Protein AF-A0A2N7JME3-F1 (afdb_monomer_lite)

Foldseek 3Di:
DDPDPPPPVVVVVVVVVVVVVVVVVVVVCVVVVLLVVLLVLLVVVLVVVVVVQVQVLVVQVVCCVVQQFQDDFDDFPVSGDDDDDPLFWDKTKGFAQDPQPRHHGQWIKIKIGTPDPPPLVSSCVNNVAPDQDPVRIGIHTDGRDDDDPDPPQADSVNRGGD

Radius of gyration: 27.97 Å; chains: 1; bounding box: 67×28×98 Å

Secondary structure (DSSP, 8-state):
-----GGGHHHHHHHHHHHHHHHHHHHHHHHHHHHHHHHHHHHHHHHHHHHHHHHHHHHHHHHHHHH-BS------GGGSPPPPP-SSEEEEEEEE--SSTTS--SEEEEEEEESS-S-HHHHHHHH--SEE-TTSEEEEEEE-----S-GGGEETTTTEE-

pLDDT: mean 79.53, std 9.99, range [43.0, 91.5]

Sequence (162 aa):
MPIRRQRGFLLMDVVMTYGVWVVAMAATLAVLLPKALSFTEAVQIDRTVVQLQEQSEAHYYRQVLTTRCLPQTALSLSDLPPLTPDGLAHYQVGYRQSAAANTSPIGIEVSVTLTRPHSLNTVAAYSAPERISPSKVLIYFMPLVVDLPDWAHWDTTTGCLQ

Organism: Vibrio splendidus (NCBI:txid29497)

Structure (mmCIF, N/CA/C/O backbone):
data_AF-A0A2N7JME3-F1
#
_entry.id   AF-A0A2N7JME3-F1
#
loop_
_atom_site.group_PDB
_atom_site.id
_atom_site.type_symbol
_atom_site.label_atom_id
_atom_site.label_alt_id
_atom_site.label_comp_id
_atom_site.label_asym_id
_atom_site.label_entity_id
_atom_site.label_seq_id
_atom_site.pdbx_PDB_ins_code
_atom_site.Cartn_x
_atom_site.Cartn_y
_atom_site.Cartn_z
_atom_site.occupancy
_atom_site.B_iso_or_equiv
_atom_site.auth_seq_id
_atom_site.auth_comp_id
_atom_site.auth_asym_id
_atom_site.auth_atom_id
_atom_site.pdbx_PDB_model_num
ATOM 1 N N . MET A 1 1 ? 37.431 -4.960 -72.135 1.00 43.47 1 MET A N 1
ATOM 2 C CA . MET A 1 1 ? 36.413 -4.643 -71.108 1.00 43.47 1 MET A CA 1
ATOM 3 C C . MET A 1 1 ? 36.870 -5.224 -69.775 1.00 43.47 1 MET A C 1
ATOM 5 O O . MET A 1 1 ? 36.930 -6.443 -69.678 1.00 43.47 1 MET A O 1
ATOM 9 N N . PRO A 1 2 ? 37.269 -4.418 -68.776 1.00 43.00 2 PRO A N 1
ATOM 10 C CA . PRO A 1 2 ? 37.631 -4.953 -67.471 1.00 43.00 2 PRO A CA 1
ATOM 11 C C . PRO A 1 2 ? 36.369 -5.142 -66.620 1.00 43.00 2 PRO A C 1
ATOM 13 O O . PRO A 1 2 ? 35.633 -4.194 -66.352 1.00 43.00 2 PRO A O 1
ATOM 16 N N . ILE A 1 3 ? 36.122 -6.376 -66.184 1.00 55.09 3 ILE A N 1
ATOM 17 C CA . ILE A 1 3 ? 35.074 -6.701 -65.212 1.00 55.09 3 ILE A CA 1
ATOM 18 C C . ILE A 1 3 ? 35.582 -6.244 -63.840 1.00 55.09 3 ILE A C 1
ATOM 20 O O . ILE A 1 3 ? 36.432 -6.885 -63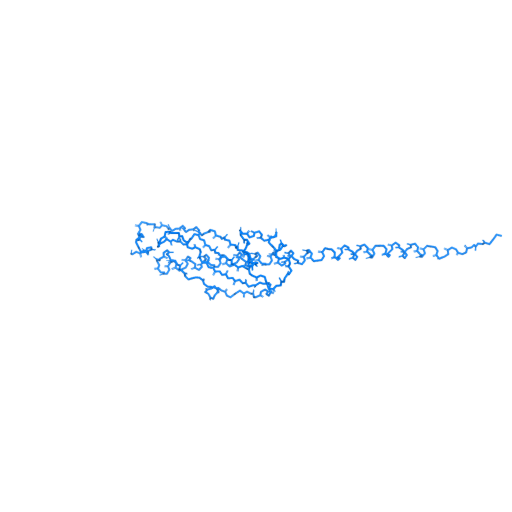.219 1.00 55.09 3 ILE A O 1
ATOM 24 N N . ARG A 1 4 ? 35.106 -5.080 -63.384 1.00 52.62 4 ARG A N 1
ATOM 25 C CA . ARG A 1 4 ? 35.443 -4.515 -62.072 1.00 52.62 4 ARG A CA 1
ATOM 26 C C . ARG A 1 4 ? 34.721 -5.332 -60.996 1.00 52.62 4 ARG A C 1
ATOM 28 O O . ARG A 1 4 ? 33.499 -5.423 -60.974 1.00 52.62 4 ARG A O 1
ATOM 35 N N . ARG A 1 5 ? 35.502 -5.975 -60.129 1.00 54.78 5 ARG A N 1
ATOM 36 C CA . ARG A 1 5 ? 35.075 -6.931 -59.095 1.00 54.78 5 ARG A CA 1
ATOM 37 C C . ARG A 1 5 ? 34.115 -6.262 -58.085 1.00 54.78 5 ARG A C 1
ATOM 39 O O . ARG A 1 5 ? 34.561 -5.641 -57.130 1.00 54.78 5 ARG A O 1
ATOM 46 N N . GLN A 1 6 ? 32.801 -6.422 -58.266 1.00 56.78 6 GLN A N 1
ATOM 47 C CA . GLN A 1 6 ? 31.719 -5.877 -57.414 1.00 56.78 6 GLN A CA 1
ATOM 48 C C . GLN A 1 6 ? 31.515 -6.605 -56.062 1.00 56.78 6 GLN A C 1
ATOM 50 O O . GLN A 1 6 ? 30.480 -6.458 -55.419 1.00 56.78 6 GLN A O 1
ATOM 55 N N . ARG A 1 7 ? 32.488 -7.391 -55.581 1.00 55.44 7 ARG A N 1
ATOM 56 C CA . ARG A 1 7 ? 32.304 -8.228 -54.376 1.00 55.44 7 ARG A CA 1
ATOM 57 C C . ARG A 1 7 ? 32.193 -7.441 -53.058 1.00 55.44 7 ARG A C 1
ATOM 59 O O . ARG A 1 7 ? 31.700 -7.996 -52.089 1.00 55.44 7 ARG A O 1
ATOM 66 N N . GLY A 1 8 ? 32.621 -6.176 -53.014 1.00 56.69 8 GLY A N 1
ATOM 67 C CA . GLY A 1 8 ? 32.593 -5.358 -51.790 1.00 56.69 8 GLY A CA 1
ATOM 68 C C . GLY A 1 8 ? 31.294 -4.580 -51.541 1.00 56.69 8 GLY A C 1
ATOM 69 O O . GLY A 1 8 ? 31.028 -4.213 -50.403 1.00 56.69 8 GLY A O 1
ATOM 70 N N . PHE A 1 9 ? 30.479 -4.341 -52.574 1.00 57.03 9 PHE A N 1
ATOM 71 C CA . PHE A 1 9 ? 29.308 -3.459 -52.466 1.00 57.03 9 PHE A CA 1
ATOM 72 C C . PHE A 1 9 ? 28.136 -4.140 -51.740 1.00 57.03 9 PHE A C 1
ATOM 74 O O . PHE A 1 9 ? 27.553 -3.563 -50.832 1.00 57.03 9 PHE A O 1
ATOM 81 N N . LEU A 1 10 ? 27.874 -5.415 -52.056 1.00 59.44 10 LEU A N 1
ATOM 82 C CA . LEU A 1 10 ? 26.798 -6.194 -51.426 1.00 59.44 10 LEU A CA 1
ATOM 83 C C . LEU A 1 10 ? 27.059 -6.488 -49.939 1.00 59.44 10 LEU A C 1
ATOM 85 O O . LEU A 1 10 ? 26.121 -6.567 -49.158 1.00 59.44 10 LEU A O 1
ATOM 89 N N . LEU A 1 11 ? 28.323 -6.628 -49.529 1.00 64.81 11 LEU A N 1
ATOM 90 C CA . LEU A 1 11 ? 28.682 -6.849 -48.123 1.00 64.81 11 LEU A CA 1
ATOM 91 C C . LEU A 1 11 ? 28.544 -5.569 -47.286 1.00 64.81 11 LEU A C 1
ATOM 93 O O . LEU A 1 11 ? 28.118 -5.644 -46.138 1.00 64.81 11 LEU A O 1
ATOM 97 N N . MET A 1 12 ? 28.867 -4.403 -47.853 1.00 70.94 12 MET A N 1
ATOM 98 C CA . MET A 1 12 ? 28.736 -3.118 -47.157 1.00 70.94 12 MET A CA 1
ATOM 99 C C . MET A 1 12 ? 27.275 -2.727 -46.915 1.00 70.94 12 MET A C 1
ATOM 101 O O . MET A 1 12 ? 26.951 -2.280 -45.818 1.00 70.94 12 MET A O 1
ATOM 105 N N . ASP A 1 13 ? 26.389 -2.949 -47.890 1.00 74.69 13 ASP A N 1
ATOM 106 C CA . ASP A 1 13 ? 24.954 -2.660 -47.739 1.00 74.69 13 ASP A CA 1
ATOM 107 C C . ASP A 1 13 ? 24.300 -3.539 -46.663 1.00 74.69 13 ASP A C 1
ATOM 109 O O . ASP A 1 13 ? 23.507 -3.073 -45.842 1.00 74.69 13 ASP A O 1
ATOM 113 N N . VAL A 1 14 ? 24.688 -4.817 -46.602 1.00 78.69 14 VAL A N 1
ATOM 114 C CA . VAL A 1 14 ? 24.235 -5.736 -45.550 1.00 78.69 14 VAL A CA 1
ATOM 115 C C . VAL A 1 14 ? 24.748 -5.272 -44.183 1.00 78.69 14 VAL A C 1
ATOM 117 O O . VAL A 1 14 ? 23.975 -5.169 -43.238 1.00 78.69 14 VAL A O 1
ATOM 120 N N . VAL A 1 15 ? 26.025 -4.905 -44.059 1.00 82.56 15 VAL A N 1
ATOM 121 C CA . VAL A 1 15 ? 26.573 -4.418 -42.780 1.00 82.56 15 VAL A CA 1
ATOM 122 C C . VAL A 1 15 ? 25.916 -3.105 -42.339 1.00 82.56 15 VAL A C 1
ATOM 124 O O . VAL A 1 15 ? 25.600 -2.961 -41.158 1.00 82.56 15 VAL A O 1
ATOM 127 N N . MET A 1 16 ? 25.653 -2.169 -43.256 1.00 81.00 16 MET A N 1
ATOM 128 C CA . MET A 1 16 ? 24.960 -0.920 -42.925 1.00 81.00 16 MET A CA 1
ATOM 129 C C . MET A 1 16 ? 23.517 -1.158 -42.487 1.00 81.00 16 MET A C 1
ATOM 131 O O . MET A 1 16 ? 23.099 -0.621 -41.463 1.00 81.00 16 MET A O 1
ATOM 135 N N . THR A 1 17 ? 22.762 -1.985 -43.211 1.00 84.75 17 THR A N 1
ATOM 136 C CA . THR A 1 17 ? 21.370 -2.293 -42.847 1.00 84.75 17 THR A CA 1
ATOM 137 C C . THR A 1 17 ? 21.282 -3.005 -41.498 1.00 84.75 17 THR A C 1
ATOM 139 O O . THR A 1 17 ? 20.496 -2.589 -40.647 1.00 84.75 17 THR A O 1
ATOM 142 N N . TYR A 1 18 ? 22.133 -4.004 -41.238 1.00 86.25 18 TYR A N 1
ATOM 143 C CA . TYR A 1 18 ? 22.216 -4.638 -39.918 1.00 86.25 18 TYR A CA 1
ATOM 144 C C . TYR A 1 18 ? 22.644 -3.650 -38.826 1.00 86.25 18 TYR A C 1
ATOM 146 O O . TYR A 1 18 ? 22.064 -3.660 -37.742 1.00 86.25 18 TYR A O 1
ATOM 154 N N . GLY A 1 19 ? 23.603 -2.763 -39.104 1.00 87.50 19 GLY A N 1
ATOM 155 C CA . GLY A 1 19 ? 24.027 -1.720 -38.170 1.00 87.50 19 GLY A CA 1
ATOM 156 C C . GLY A 1 19 ? 22.881 -0.787 -37.772 1.00 87.50 19 GLY A C 1
ATOM 157 O O . GLY A 1 19 ? 22.685 -0.529 -36.585 1.00 87.50 19 GLY A O 1
ATOM 158 N N . VAL A 1 20 ? 22.070 -0.349 -38.740 1.00 90.00 20 VAL A N 1
ATOM 159 C CA . VAL A 1 20 ? 20.881 0.480 -38.486 1.00 90.00 20 VAL A CA 1
ATOM 160 C C . VAL A 1 20 ? 19.865 -0.261 -37.616 1.00 90.00 20 VAL A C 1
ATOM 162 O O . VAL A 1 20 ? 19.366 0.317 -36.652 1.00 90.00 20 VAL A O 1
ATOM 165 N N . TRP A 1 21 ? 19.594 -1.540 -37.891 1.00 90.75 21 TRP A N 1
ATOM 166 C CA . TRP A 1 21 ? 18.679 -2.343 -37.072 1.00 90.75 21 TRP A CA 1
ATOM 167 C C . TRP A 1 21 ? 19.179 -2.538 -35.642 1.00 90.75 21 TRP A C 1
ATOM 169 O O . TRP A 1 21 ? 18.395 -2.396 -34.707 1.00 90.75 21 TRP A O 1
ATOM 179 N N . VAL A 1 22 ? 20.472 -2.806 -35.450 1.00 91.19 22 VAL A N 1
ATOM 180 C CA . VAL A 1 22 ? 21.062 -2.954 -34.111 1.00 91.19 22 VAL A CA 1
ATOM 181 C C . VAL A 1 22 ? 20.971 -1.644 -33.332 1.00 91.19 22 VAL A C 1
ATOM 183 O O . VAL A 1 22 ? 20.580 -1.657 -32.167 1.00 91.19 22 VAL A O 1
ATOM 186 N N . VAL A 1 23 ? 21.262 -0.505 -33.969 1.00 91.50 23 VAL A N 1
ATOM 187 C CA . VAL A 1 23 ? 21.130 0.813 -33.329 1.00 91.50 23 VAL A CA 1
ATOM 188 C C . VAL A 1 23 ? 19.668 1.118 -33.003 1.00 91.50 23 VAL A C 1
ATOM 190 O O . VAL A 1 23 ? 19.382 1.563 -31.895 1.00 91.50 23 VAL A O 1
ATOM 193 N N . ALA A 1 24 ? 18.729 0.828 -33.908 1.00 91.44 24 ALA A N 1
ATOM 194 C CA . ALA A 1 24 ? 17.299 1.015 -33.667 1.00 91.44 24 ALA A CA 1
ATOM 195 C C . ALA A 1 24 ? 16.780 0.123 -32.523 1.00 91.44 24 ALA A C 1
ATOM 197 O O . ALA A 1 24 ? 16.038 0.589 -31.654 1.00 91.44 24 ALA A O 1
ATOM 198 N N . MET A 1 25 ? 17.206 -1.142 -32.465 1.00 90.31 25 MET A N 1
ATOM 199 C CA . MET A 1 25 ? 16.879 -2.052 -31.363 1.00 90.31 25 MET A CA 1
ATOM 200 C C . MET A 1 25 ? 17.491 -1.586 -30.038 1.00 90.31 25 MET A C 1
ATOM 202 O O . MET A 1 25 ? 16.816 -1.591 -29.014 1.00 90.31 25 MET A O 1
ATOM 206 N N . ALA A 1 26 ? 18.740 -1.119 -30.046 1.00 89.88 26 ALA A N 1
ATOM 207 C CA . ALA A 1 26 ? 19.383 -0.591 -28.847 1.00 89.88 26 ALA A CA 1
ATOM 208 C C . ALA A 1 26 ? 18.681 0.679 -28.332 1.00 89.88 26 ALA A C 1
ATOM 210 O O . ALA A 1 26 ? 18.423 0.791 -27.134 1.00 89.88 26 ALA A O 1
ATOM 211 N N . ALA A 1 27 ? 18.314 1.607 -29.224 1.00 88.94 27 ALA A N 1
ATOM 212 C CA . ALA A 1 27 ? 17.593 2.827 -28.853 1.00 88.94 27 ALA A CA 1
ATOM 213 C C . ALA A 1 27 ? 16.196 2.520 -28.296 1.00 88.94 27 ALA A C 1
ATOM 215 O O . ALA A 1 27 ? 15.791 3.095 -27.286 1.00 88.94 27 ALA A O 1
ATOM 216 N N . THR A 1 28 ? 15.465 1.591 -28.917 1.00 88.56 28 THR A N 1
ATOM 217 C CA . THR A 1 28 ? 14.142 1.179 -28.424 1.00 88.56 28 THR A CA 1
ATOM 218 C C . THR A 1 28 ? 14.235 0.486 -27.067 1.00 88.56 28 THR A C 1
ATOM 220 O O . THR A 1 28 ? 13.481 0.850 -26.164 1.00 88.56 28 THR A O 1
ATOM 223 N N . LEU A 1 29 ? 15.193 -0.428 -26.863 1.00 88.06 29 LEU A N 1
ATOM 224 C CA . LEU A 1 29 ? 15.418 -1.035 -25.548 1.00 88.06 29 LEU A CA 1
ATOM 225 C C . LEU A 1 29 ? 15.760 0.017 -24.491 1.00 88.06 29 LEU A C 1
ATOM 227 O O . LEU A 1 29 ? 15.180 -0.016 -23.411 1.00 88.06 29 LEU A O 1
ATOM 231 N N . ALA A 1 30 ? 16.645 0.968 -24.798 1.00 84.56 30 ALA A N 1
ATOM 232 C CA . ALA A 1 30 ? 17.058 2.001 -23.848 1.00 84.56 30 ALA A CA 1
ATOM 233 C C . ALA A 1 30 ? 15.879 2.849 -23.333 1.00 84.56 30 ALA A C 1
ATOM 235 O O . ALA A 1 30 ? 15.881 3.274 -22.179 1.00 84.56 30 ALA A O 1
ATOM 236 N N . VAL A 1 31 ? 14.855 3.062 -24.164 1.00 84.19 31 VAL A N 1
ATOM 237 C CA . VAL A 1 31 ? 13.646 3.808 -23.784 1.00 84.19 31 VAL A CA 1
ATOM 238 C C . VAL A 1 31 ? 12.627 2.922 -23.061 1.00 84.19 31 VAL A C 1
ATOM 240 O O . VAL A 1 31 ? 12.010 3.359 -22.088 1.00 84.19 31 VAL A O 1
ATOM 243 N N . LEU A 1 32 ? 12.433 1.683 -23.519 1.00 82.25 32 LEU A N 1
ATOM 244 C CA . LEU A 1 32 ? 11.370 0.804 -23.022 1.00 82.25 32 LEU A CA 1
ATOM 245 C C . LEU A 1 32 ? 11.728 0.096 -21.712 1.00 82.25 32 LEU A C 1
ATOM 247 O O . LEU A 1 32 ? 10.862 -0.029 -20.846 1.00 82.25 32 LEU A O 1
ATOM 251 N N . LEU A 1 33 ? 12.983 -0.327 -21.527 1.00 82.19 33 LEU A N 1
ATOM 252 C CA . LEU A 1 33 ? 13.417 -1.045 -20.322 1.00 82.19 33 LEU A CA 1
ATOM 253 C C . LEU A 1 33 ? 13.077 -0.307 -19.013 1.00 82.19 33 LEU A C 1
ATOM 255 O O . LEU A 1 33 ? 12.440 -0.908 -18.149 1.00 82.19 33 LEU A O 1
ATOM 259 N N . PRO A 1 34 ? 13.431 0.985 -18.834 1.00 79.06 34 PRO A N 1
ATOM 260 C CA . PRO A 1 34 ? 13.151 1.682 -17.578 1.00 79.06 34 PRO A CA 1
ATOM 261 C C . PRO A 1 34 ? 11.646 1.860 -17.323 1.00 79.06 34 PRO A C 1
ATOM 263 O O . PRO A 1 34 ? 11.198 1.862 -16.174 1.00 79.06 34 PRO A O 1
ATOM 266 N N . LYS A 1 35 ? 10.839 1.976 -18.384 1.00 78.00 35 LYS A N 1
ATOM 267 C CA . LYS A 1 35 ? 9.374 2.043 -18.280 1.00 78.00 35 LYS A CA 1
ATOM 268 C C . LYS A 1 35 ? 8.777 0.705 -17.854 1.00 78.00 35 LYS A C 1
ATOM 270 O O . LYS A 1 35 ? 7.901 0.687 -16.998 1.00 78.00 35 LYS A O 1
ATOM 275 N N . ALA A 1 36 ? 9.278 -0.398 -18.406 1.00 80.25 36 ALA A N 1
ATOM 276 C CA . ALA A 1 36 ? 8.839 -1.736 -18.026 1.00 80.25 36 ALA A CA 1
ATOM 277 C C . ALA A 1 36 ? 9.192 -2.052 -16.564 1.00 80.25 36 ALA A C 1
ATOM 279 O O . ALA A 1 36 ? 8.335 -2.516 -15.820 1.00 80.25 36 ALA A O 1
ATOM 280 N N . LEU A 1 37 ? 10.416 -1.733 -16.130 1.00 80.19 37 LEU A N 1
ATOM 281 C CA . LEU A 1 37 ? 10.852 -1.968 -14.750 1.00 80.19 37 LEU A CA 1
ATOM 282 C C . LEU A 1 37 ? 10.009 -1.172 -13.743 1.00 80.19 37 LEU A C 1
ATOM 284 O O . LEU A 1 37 ? 9.468 -1.750 -12.804 1.00 80.19 37 LEU A O 1
ATOM 288 N N . SER A 1 38 ? 9.811 0.127 -13.984 1.00 76.69 38 SER A N 1
ATOM 289 C CA . SER A 1 38 ? 8.971 0.962 -13.109 1.00 76.69 38 SER A CA 1
ATOM 290 C C . SER A 1 38 ? 7.508 0.506 -13.065 1.00 76.69 38 SER A C 1
ATOM 292 O O . SER A 1 38 ? 6.875 0.596 -12.017 1.00 76.69 38 SER A O 1
ATOM 294 N N . PHE A 1 39 ? 6.975 -0.032 -14.167 1.00 80.88 39 PHE A N 1
ATOM 295 C CA . PHE A 1 39 ? 5.647 -0.644 -14.178 1.00 80.88 39 PHE A CA 1
ATOM 296 C C . PHE A 1 39 ? 5.590 -1.902 -13.303 1.00 80.88 39 PHE A C 1
ATOM 298 O O . PHE A 1 39 ? 4.684 -2.038 -12.486 1.00 80.88 39 PHE A O 1
ATOM 305 N N . THR A 1 40 ? 6.568 -2.805 -13.425 1.00 82.62 40 THR A N 1
ATOM 306 C CA . THR A 1 40 ? 6.597 -4.026 -12.603 1.00 82.62 40 THR A CA 1
ATOM 307 C C . THR A 1 40 ? 6.716 -3.721 -11.112 1.00 82.62 40 THR A C 1
ATOM 309 O O . THR A 1 40 ? 6.028 -4.349 -10.312 1.00 82.62 40 THR A O 1
ATOM 312 N N . GLU A 1 41 ? 7.514 -2.714 -10.743 1.00 82.31 41 GLU A N 1
ATOM 313 C CA . GLU A 1 41 ? 7.634 -2.253 -9.357 1.00 82.31 41 GLU A CA 1
ATOM 314 C C . GLU A 1 41 ? 6.312 -1.666 -8.848 1.00 82.31 41 GLU A C 1
ATOM 316 O O . GLU A 1 41 ? 5.881 -1.999 -7.747 1.00 82.31 41 GLU A O 1
ATOM 321 N N . ALA A 1 42 ? 5.624 -0.856 -9.660 1.00 82.50 42 ALA A N 1
ATOM 322 C CA . ALA A 1 42 ? 4.333 -0.287 -9.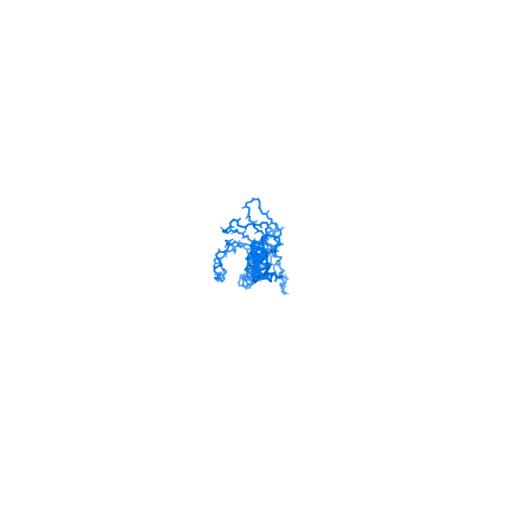285 1.00 82.50 42 ALA A CA 1
ATOM 323 C C . ALA A 1 42 ? 3.256 -1.360 -9.072 1.00 82.50 42 ALA A C 1
ATOM 325 O O . ALA A 1 42 ? 2.532 -1.302 -8.084 1.00 82.50 42 ALA A O 1
ATOM 326 N N . VAL A 1 43 ? 3.190 -2.368 -9.948 1.00 84.75 43 VAL A N 1
ATOM 327 C CA . VAL A 1 43 ? 2.259 -3.502 -9.806 1.00 84.75 43 VAL A CA 1
ATOM 328 C C . VAL A 1 43 ? 2.574 -4.330 -8.560 1.00 84.75 43 VAL A C 1
ATOM 330 O O . VAL A 1 43 ? 1.667 -4.839 -7.907 1.00 84.75 43 VAL A O 1
ATOM 333 N N . GLN A 1 44 ? 3.853 -4.492 -8.219 1.00 85.44 44 GLN A N 1
ATOM 334 C CA . GLN A 1 44 ? 4.239 -5.216 -7.012 1.00 85.44 44 GLN A CA 1
ATOM 335 C C . GLN A 1 44 ? 3.831 -4.457 -5.743 1.00 85.44 44 GLN A C 1
ATOM 337 O O . GLN A 1 44 ? 3.286 -5.080 -4.837 1.00 85.44 44 GLN A O 1
ATOM 342 N N . ILE A 1 45 ? 4.032 -3.136 -5.711 1.00 85.00 45 ILE A N 1
ATOM 343 C CA . ILE A 1 45 ? 3.593 -2.265 -4.609 1.00 85.00 45 ILE A CA 1
ATOM 344 C C . ILE A 1 45 ? 2.065 -2.272 -4.477 1.00 85.00 45 ILE A C 1
ATOM 346 O O . ILE A 1 45 ? 1.535 -2.323 -3.375 1.00 85.00 45 ILE A O 1
ATOM 350 N N . ASP A 1 46 ? 1.340 -2.240 -5.591 1.00 86.06 46 ASP A N 1
ATOM 351 C CA . ASP A 1 46 ? -0.123 -2.282 -5.571 1.00 86.06 46 ASP A CA 1
ATOM 352 C C . ASP A 1 46 ? -0.639 -3.587 -4.943 1.00 86.06 46 ASP A C 1
ATOM 354 O O . ASP A 1 46 ? -1.464 -3.577 -4.031 1.00 86.06 46 ASP A O 1
ATOM 358 N N . ARG A 1 47 ? -0.054 -4.728 -5.327 1.00 86.44 47 ARG A N 1
ATOM 359 C CA . ARG A 1 47 ? -0.401 -6.031 -4.740 1.00 86.44 47 ARG A CA 1
ATOM 360 C C . ARG A 1 47 ? -0.104 -6.114 -3.246 1.00 86.44 47 ARG A C 1
ATOM 362 O O . ARG A 1 47 ? -0.900 -6.694 -2.513 1.00 86.44 47 ARG A O 1
ATOM 369 N N . THR A 1 48 ? 1.027 -5.574 -2.789 1.00 87.31 48 THR A N 1
ATOM 370 C CA . THR A 1 48 ? 1.356 -5.569 -1.355 1.00 87.31 48 THR A CA 1
ATOM 371 C C . THR A 1 48 ? 0.413 -4.657 -0.577 1.00 87.31 48 THR A C 1
ATOM 373 O O . THR A 1 48 ? -0.008 -5.030 0.515 1.00 87.31 48 THR A O 1
ATOM 376 N N . VAL A 1 49 ? 0.017 -3.510 -1.138 1.00 87.75 49 VAL A N 1
ATOM 377 C CA . VAL A 1 49 ? -0.987 -2.615 -0.541 1.00 87.75 49 VAL A CA 1
ATOM 378 C C . VAL A 1 49 ? -2.341 -3.311 -0.413 1.00 87.75 49 VAL A C 1
ATOM 380 O O . VAL A 1 49 ? -2.906 -3.303 0.678 1.00 87.75 49 VAL A O 1
ATOM 383 N N . VAL A 1 50 ? -2.828 -3.965 -1.471 1.00 88.56 50 VAL A N 1
ATOM 384 C CA . VAL A 1 50 ? -4.095 -4.719 -1.433 1.00 88.56 50 VAL A CA 1
ATOM 385 C C . VAL A 1 50 ? -4.028 -5.837 -0.393 1.00 88.56 50 VAL A C 1
ATOM 387 O O . VAL A 1 50 ? -4.925 -5.974 0.433 1.00 88.56 50 VAL A O 1
ATOM 390 N N . GLN A 1 51 ? -2.923 -6.584 -0.347 1.00 89.31 51 GLN A N 1
ATOM 391 C CA . GLN A 1 51 ? -2.736 -7.628 0.658 1.00 89.31 51 GLN A CA 1
ATOM 392 C C . GLN A 1 51 ? -2.757 -7.064 2.091 1.00 89.31 51 GLN A C 1
ATOM 394 O O . GLN A 1 51 ? -3.351 -7.669 2.982 1.00 89.31 51 GLN A O 1
ATOM 399 N N . LEU A 1 52 ? -2.128 -5.909 2.335 1.00 88.62 52 LEU A N 1
ATOM 400 C CA . LEU A 1 52 ? -2.160 -5.241 3.642 1.00 88.62 52 LEU A CA 1
ATOM 401 C C . LEU A 1 52 ? -3.568 -4.810 4.029 1.00 88.62 52 LEU A C 1
ATOM 403 O O . LEU A 1 52 ? -3.965 -4.941 5.188 1.00 88.62 52 LEU A O 1
ATOM 407 N N . GLN A 1 53 ? -4.318 -4.296 3.063 1.00 88.88 53 GLN A N 1
ATOM 408 C CA . GLN A 1 53 ? -5.696 -3.876 3.250 1.00 88.88 53 GLN A CA 1
ATOM 409 C C . GLN A 1 53 ? -6.595 -5.067 3.615 1.00 88.88 53 GLN A C 1
ATOM 411 O O . GLN A 1 53 ? -7.284 -5.015 4.629 1.00 88.88 53 GLN A O 1
ATOM 416 N N . GLU A 1 54 ? -6.502 -6.183 2.893 1.00 89.19 54 GLU A N 1
ATOM 417 C CA . GLU A 1 54 ? -7.257 -7.406 3.206 1.00 89.19 54 GLU A CA 1
ATOM 418 C C . GLU A 1 54 ? -6.889 -7.983 4.585 1.00 89.19 54 GLU A C 1
ATOM 420 O O . GLU A 1 54 ? -7.753 -8.368 5.377 1.00 89.19 54 GLU A O 1
ATOM 425 N N . GLN A 1 55 ? -5.593 -8.028 4.912 1.00 89.38 55 GLN A N 1
ATOM 426 C CA . GLN A 1 55 ? -5.125 -8.553 6.198 1.00 89.38 55 GLN A CA 1
ATOM 427 C C . GLN A 1 55 ? -5.555 -7.675 7.380 1.00 89.38 55 GLN A C 1
ATOM 429 O O . GLN A 1 55 ? -5.876 -8.198 8.449 1.00 89.38 55 GLN A O 1
ATOM 434 N N . SER A 1 56 ? -5.565 -6.354 7.202 1.00 88.38 56 SER A N 1
ATOM 435 C CA . SER A 1 56 ? -5.999 -5.411 8.239 1.00 88.38 56 SER A CA 1
ATOM 436 C C . SER A 1 56 ? -7.505 -5.425 8.434 1.00 88.38 56 SER A C 1
ATOM 438 O O . SER A 1 56 ? -7.964 -5.394 9.573 1.00 88.38 56 SER A O 1
ATOM 440 N N . GLU A 1 57 ? -8.278 -5.579 7.364 1.00 89.31 57 GLU A N 1
ATOM 441 C CA . GLU A 1 57 ? -9.716 -5.804 7.459 1.00 89.31 57 GLU A CA 1
ATOM 442 C C . GLU A 1 57 ? -10.026 -7.099 8.233 1.00 89.31 57 GLU A C 1
ATOM 444 O O . GLU A 1 57 ? -10.800 -7.091 9.194 1.00 89.31 57 GLU A O 1
ATOM 449 N N . ALA A 1 58 ? -9.355 -8.205 7.901 1.00 87.75 58 ALA A N 1
ATOM 450 C CA . ALA A 1 58 ? -9.514 -9.463 8.628 1.00 87.75 58 ALA A CA 1
ATOM 451 C C . ALA A 1 58 ? -9.113 -9.340 10.111 1.00 87.75 58 ALA A C 1
ATOM 453 O O . ALA A 1 58 ? -9.784 -9.893 10.992 1.00 87.75 58 ALA A O 1
ATOM 454 N N . HIS A 1 59 ? -8.037 -8.600 10.402 1.00 89.25 59 HIS A N 1
ATOM 455 C CA . HIS A 1 59 ? -7.618 -8.305 11.770 1.00 89.25 59 HIS A CA 1
ATOM 456 C C . HIS A 1 59 ? -8.696 -7.513 12.522 1.00 89.25 59 HIS A C 1
ATOM 458 O O . HIS A 1 59 ? -9.034 -7.872 13.652 1.00 89.25 59 HIS A O 1
ATOM 464 N N . TYR A 1 60 ? -9.276 -6.487 11.893 1.00 87.88 60 TYR A N 1
ATOM 465 C CA . TYR A 1 60 ? -10.351 -5.689 12.476 1.00 87.88 60 TYR A CA 1
ATOM 466 C C . TYR A 1 60 ? -11.552 -6.554 12.857 1.00 87.88 60 TYR A C 1
ATOM 468 O O . TYR A 1 60 ? -11.952 -6.552 14.021 1.00 87.88 60 TYR A O 1
ATOM 476 N N . TYR A 1 61 ? -12.093 -7.352 11.930 1.00 85.88 61 TYR A N 1
ATOM 477 C CA . TYR A 1 61 ? -13.252 -8.198 12.235 1.00 85.88 61 TYR A CA 1
ATOM 478 C C . TYR A 1 61 ? -12.968 -9.177 13.365 1.00 85.88 61 TYR A C 1
ATOM 480 O O . TYR A 1 61 ? -13.792 -9.351 14.263 1.00 85.88 61 TYR A O 1
ATOM 488 N N . ARG A 1 62 ? -11.781 -9.791 13.368 1.00 87.06 62 ARG A N 1
ATOM 489 C CA . ARG A 1 62 ? -11.383 -10.689 14.451 1.00 87.06 62 ARG A CA 1
ATOM 490 C C . ARG A 1 62 ? -11.349 -9.959 15.793 1.00 87.06 62 ARG A C 1
ATOM 492 O O . ARG A 1 62 ? -11.801 -10.517 16.787 1.00 87.06 62 ARG A O 1
ATOM 499 N N . GLN A 1 63 ? -10.841 -8.732 15.824 1.00 85.31 63 GLN A N 1
ATOM 500 C CA . GLN A 1 63 ? -10.749 -7.921 17.033 1.00 85.31 63 GLN A CA 1
ATOM 501 C C . GLN A 1 63 ? -12.120 -7.447 17.527 1.00 85.31 63 GLN A C 1
ATOM 503 O O . GLN A 1 63 ? -12.384 -7.492 18.727 1.00 85.31 63 GLN A O 1
ATOM 508 N N . VAL A 1 64 ? -13.024 -7.064 16.624 1.00 85.12 64 VAL A N 1
ATOM 509 C CA . VAL A 1 64 ? -14.419 -6.748 16.965 1.00 85.12 64 VAL A CA 1
ATOM 510 C C . VAL A 1 64 ? -15.126 -7.979 17.530 1.00 85.12 64 VAL A C 1
ATOM 512 O O . VAL A 1 64 ? -15.816 -7.872 18.537 1.00 85.12 64 VAL A O 1
ATOM 515 N N . LEU A 1 65 ? -14.912 -9.167 16.958 1.00 83.88 65 LEU A N 1
ATOM 516 C CA . LEU A 1 65 ? -15.500 -10.413 17.463 1.00 83.88 65 LEU A CA 1
ATOM 517 C C . LEU A 1 65 ? -14.970 -10.813 18.849 1.00 83.88 65 LEU A C 1
ATOM 519 O O . LEU A 1 65 ? -15.719 -11.372 19.650 1.00 83.88 65 LEU A O 1
ATOM 523 N N . THR A 1 66 ? -13.695 -10.545 19.147 1.00 84.75 66 THR A N 1
ATOM 524 C CA . THR A 1 66 ? -13.086 -10.911 20.437 1.00 84.75 66 THR A CA 1
ATOM 525 C C . THR A 1 66 ? -13.383 -9.899 21.533 1.00 84.75 66 THR A C 1
ATOM 527 O O . THR A 1 66 ? -13.758 -10.286 22.637 1.00 84.75 66 THR A O 1
ATOM 530 N N . THR A 1 67 ? -13.214 -8.610 21.244 1.00 85.31 67 THR A N 1
ATOM 531 C CA . THR A 1 67 ? -13.406 -7.527 22.221 1.00 85.31 67 THR A CA 1
ATOM 532 C C . THR A 1 67 ? -14.857 -7.093 22.332 1.00 85.31 67 THR A C 1
ATOM 534 O O . THR A 1 67 ? -15.214 -6.449 23.313 1.00 85.31 67 THR A O 1
ATOM 537 N N . ARG A 1 68 ? -15.687 -7.439 21.338 1.00 84.75 68 ARG A N 1
ATOM 538 C CA . ARG A 1 68 ? -17.060 -6.945 21.198 1.00 84.75 68 ARG A CA 1
ATOM 539 C C . ARG A 1 68 ? -17.132 -5.418 21.184 1.00 84.75 68 ARG A C 1
ATOM 541 O O . ARG A 1 68 ? -18.128 -4.856 21.616 1.00 84.75 68 ARG A O 1
ATOM 548 N N . CYS A 1 69 ? -16.085 -4.754 20.697 1.00 83.81 69 CYS A N 1
ATOM 549 C CA . CYS A 1 69 ? -15.983 -3.301 20.610 1.00 83.81 69 CYS A CA 1
ATOM 550 C C . CYS A 1 69 ? -15.726 -2.866 19.163 1.00 83.81 69 CYS A C 1
ATOM 552 O O . CYS A 1 69 ? -14.832 -3.389 18.498 1.00 83.81 69 CYS A O 1
ATOM 554 N N . LEU A 1 70 ? -16.498 -1.887 18.691 1.00 82.00 70 LEU A N 1
ATOM 555 C CA . LEU A 1 70 ? -16.325 -1.205 17.407 1.00 82.00 70 LEU A CA 1
ATOM 556 C C . LEU A 1 70 ? -15.079 -0.306 17.344 1.00 82.00 70 LEU A C 1
ATOM 558 O O . LEU A 1 70 ? -14.394 -0.346 16.313 1.00 82.00 70 LEU A O 1
ATOM 562 N N . PRO A 1 71 ? -14.759 0.508 18.376 1.00 80.50 71 PRO A N 1
ATOM 563 C CA . PRO A 1 71 ? -13.593 1.376 18.313 1.00 80.50 71 PRO A CA 1
ATOM 564 C C . PRO A 1 71 ? -12.317 0.550 18.473 1.00 80.50 71 PRO A C 1
ATOM 566 O O . PRO A 1 71 ? -12.076 -0.053 19.516 1.00 80.50 71 PRO A O 1
ATOM 569 N N . GLN A 1 72 ? -11.477 0.549 17.439 1.00 76.50 72 GLN A N 1
ATOM 570 C CA . GLN A 1 72 ? -10.150 -0.065 17.470 1.00 76.50 72 GLN A CA 1
ATOM 571 C C . GLN A 1 72 ? -9.120 0.984 17.063 1.00 76.50 72 GLN A C 1
ATOM 573 O O . GLN A 1 72 ? -9.191 1.532 15.965 1.00 76.50 72 GLN A O 1
ATOM 578 N N . THR A 1 73 ? -8.192 1.308 17.966 1.00 68.31 73 THR A N 1
ATOM 579 C CA . THR A 1 73 ? -7.290 2.468 17.829 1.00 68.31 73 THR A CA 1
ATOM 580 C C . THR A 1 73 ? -5.851 2.106 17.481 1.00 68.31 73 THR A C 1
ATOM 582 O O . THR A 1 73 ? -5.115 2.974 17.018 1.00 68.31 73 THR A O 1
ATOM 585 N N . ALA A 1 74 ? -5.447 0.848 17.655 1.00 69.00 74 ALA A N 1
ATOM 586 C CA . ALA A 1 74 ? -4.095 0.392 17.362 1.00 69.00 74 ALA A CA 1
ATOM 587 C C . ALA A 1 74 ? -4.120 -0.616 16.210 1.00 69.00 74 ALA A C 1
ATOM 589 O O .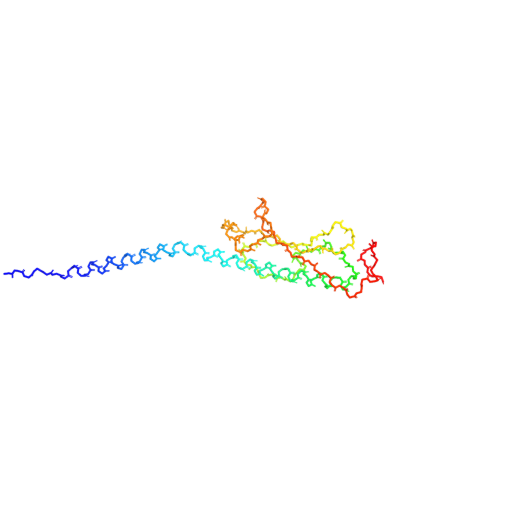 ALA A 1 74 ? -4.642 -1.719 16.355 1.00 69.00 74 ALA A O 1
ATOM 590 N N . LEU A 1 75 ? -3.562 -0.209 15.072 1.00 80.38 75 LEU A N 1
ATOM 591 C CA . LEU A 1 75 ? -3.114 -1.114 14.024 1.00 80.38 75 LEU A CA 1
ATOM 592 C C . LEU A 1 75 ? -1.681 -0.739 13.699 1.00 80.38 75 LEU A C 1
ATOM 594 O O . LEU A 1 75 ? -1.410 0.394 13.303 1.00 80.38 75 LEU A O 1
ATOM 598 N N . SER A 1 76 ? -0.780 -1.686 13.897 1.00 81.00 76 SER A N 1
ATOM 599 C CA . SER A 1 76 ? 0.608 -1.593 13.482 1.00 81.00 76 SER A CA 1
ATOM 600 C C . SER A 1 76 ? 0.917 -2.716 12.501 1.00 81.00 76 SER A C 1
ATOM 602 O O . SER A 1 76 ? 0.309 -3.786 12.536 1.00 81.00 76 SER A O 1
ATOM 604 N N . LEU A 1 77 ? 1.924 -2.506 11.652 1.00 81.12 77 LEU A N 1
ATOM 605 C CA . LEU A 1 77 ? 2.437 -3.543 10.753 1.00 81.12 77 LEU A CA 1
ATOM 606 C C . LEU A 1 77 ? 2.878 -4.808 11.515 1.00 81.12 77 LEU A C 1
ATOM 608 O O . LEU A 1 77 ? 2.856 -5.899 10.960 1.00 81.12 77 LEU A O 1
ATOM 612 N N . SER A 1 78 ? 3.261 -4.664 12.788 1.00 80.00 78 SER A N 1
ATOM 613 C CA . SER A 1 78 ? 3.624 -5.776 13.677 1.00 80.00 78 SER A CA 1
ATOM 614 C C . SER A 1 78 ? 2.467 -6.709 14.025 1.00 80.00 78 SER A C 1
ATOM 616 O O . SER A 1 78 ? 2.713 -7.856 14.389 1.00 80.00 78 SER A O 1
ATOM 618 N N . ASP A 1 79 ? 1.231 -6.216 13.948 1.00 79.06 79 ASP A N 1
ATOM 619 C CA . ASP A 1 79 ? 0.029 -6.960 14.342 1.00 79.06 79 ASP A CA 1
ATOM 620 C C . ASP A 1 79 ? -0.516 -7.794 13.169 1.00 79.06 79 ASP A C 1
ATOM 622 O O . ASP A 1 79 ? -1.359 -8.678 13.333 1.00 79.06 79 ASP A O 1
ATOM 626 N N . LEU A 1 80 ? -0.002 -7.520 11.968 1.00 81.19 80 LEU A N 1
ATOM 627 C CA . LEU A 1 80 ? -0.337 -8.188 10.721 1.00 81.19 80 LEU A CA 1
ATOM 628 C C . LEU A 1 80 ? 0.611 -9.373 10.465 1.00 81.19 80 LEU A C 1
ATOM 630 O O . LEU A 1 80 ? 1.754 -9.378 10.933 1.00 81.19 80 LEU A O 1
ATOM 634 N N . PRO A 1 81 ? 0.171 -10.395 9.706 1.00 82.06 81 PRO A N 1
ATOM 635 C CA . PRO A 1 81 ? 1.052 -11.467 9.260 1.00 82.06 81 PRO A CA 1
ATOM 636 C C . PRO A 1 81 ? 2.302 -10.907 8.564 1.00 82.06 81 PRO A C 1
ATOM 638 O O . PRO A 1 81 ? 2.198 -9.918 7.839 1.00 82.06 81 PRO A O 1
ATOM 641 N N . PRO A 1 82 ? 3.480 -11.533 8.737 1.00 75.00 82 PRO A N 1
ATOM 642 C CA . PRO A 1 82 ? 4.719 -11.009 8.184 1.00 75.00 82 PRO A CA 1
ATOM 643 C C . PRO A 1 82 ? 4.627 -10.903 6.664 1.00 75.00 82 PRO A C 1
ATOM 645 O O . PRO A 1 82 ? 4.303 -11.869 5.967 1.00 75.00 82 PRO A O 1
ATOM 648 N N . LEU A 1 83 ? 4.942 -9.717 6.151 1.00 76.50 83 LEU A N 1
ATOM 649 C CA . LEU A 1 83 ? 5.018 -9.485 4.721 1.00 76.50 83 LEU A CA 1
ATOM 650 C C . LEU A 1 83 ? 6.311 -10.068 4.177 1.00 76.50 83 LEU A C 1
ATOM 652 O O . LEU A 1 83 ? 7.356 -10.030 4.828 1.00 76.50 83 LEU A O 1
ATOM 656 N N . THR A 1 84 ? 6.246 -10.557 2.942 1.00 73.69 84 THR A N 1
ATOM 657 C CA . THR A 1 84 ? 7.468 -10.862 2.204 1.00 73.69 84 THR A CA 1
ATOM 658 C C . THR A 1 84 ? 8.135 -9.527 1.869 1.00 73.69 84 THR A C 1
ATOM 660 O O . THR A 1 84 ? 7.513 -8.721 1.175 1.00 73.69 84 THR A O 1
ATOM 663 N N . PRO A 1 85 ? 9.352 -9.246 2.370 1.00 69.81 85 PRO A N 1
ATOM 664 C CA . PRO A 1 85 ? 10.015 -7.984 2.089 1.00 69.81 85 PRO A CA 1
ATOM 665 C C . PRO A 1 85 ? 10.307 -7.899 0.590 1.00 69.81 85 PRO A C 1
ATOM 667 O O . PRO A 1 85 ? 10.995 -8.749 0.029 1.00 69.81 85 PRO A O 1
ATOM 670 N N . ASP A 1 86 ? 9.773 -6.871 -0.059 1.00 71.44 86 ASP A N 1
ATOM 671 C CA . ASP A 1 86 ? 9.972 -6.612 -1.486 1.00 71.44 86 ASP A CA 1
ATOM 672 C C . ASP A 1 86 ? 11.261 -5.816 -1.765 1.00 71.44 86 ASP A C 1
ATOM 674 O O . ASP A 1 86 ? 11.784 -5.842 -2.878 1.00 71.44 86 ASP A O 1
ATOM 678 N N . GLY A 1 87 ? 11.793 -5.118 -0.755 1.00 76.19 87 GLY A N 1
ATOM 679 C CA . GLY A 1 87 ? 12.943 -4.221 -0.893 1.00 76.19 87 GLY A CA 1
ATOM 680 C C . GLY A 1 87 ? 12.656 -2.994 -1.769 1.00 76.19 87 GLY A C 1
ATOM 681 O O . GLY A 1 87 ? 13.594 -2.334 -2.228 1.00 76.19 87 GLY A O 1
ATOM 682 N N . LEU A 1 88 ? 11.378 -2.708 -2.040 1.00 76.94 88 LEU A N 1
ATOM 683 C CA . LEU A 1 88 ? 10.938 -1.622 -2.918 1.00 76.94 88 LEU A CA 1
ATOM 684 C C . LEU A 1 88 ? 10.485 -0.405 -2.115 1.00 76.94 88 LEU A C 1
ATOM 686 O O . LEU A 1 88 ? 10.801 0.733 -2.482 1.00 76.94 88 LEU A O 1
ATOM 690 N N . ALA A 1 89 ? 9.755 -0.645 -1.025 1.00 82.56 89 ALA A N 1
ATOM 691 C CA . ALA A 1 89 ? 9.156 0.406 -0.224 1.00 82.56 89 ALA A CA 1
ATOM 692 C C . ALA A 1 89 ? 9.055 0.033 1.260 1.00 82.56 89 ALA A C 1
ATOM 694 O O . ALA A 1 89 ? 9.092 -1.130 1.658 1.00 82.56 89 ALA A O 1
ATOM 695 N N . HIS A 1 90 ? 8.897 1.060 2.086 1.00 86.25 90 HIS A N 1
ATOM 696 C CA . HIS A 1 90 ? 8.477 0.941 3.470 1.00 86.25 90 HIS A CA 1
ATOM 697 C C . HIS A 1 90 ? 6.978 1.193 3.569 1.00 86.25 90 HIS A C 1
ATOM 699 O O . HIS A 1 90 ? 6.477 2.199 3.064 1.00 86.25 90 HIS A O 1
ATOM 705 N N . TYR A 1 91 ? 6.290 0.288 4.256 1.00 87.06 91 TYR A N 1
ATOM 706 C CA . TYR A 1 91 ? 4.845 0.310 4.424 1.00 87.06 91 TYR A CA 1
ATOM 707 C C . TYR A 1 91 ? 4.502 0.654 5.869 1.00 87.06 91 TYR A C 1
ATOM 709 O O . TYR A 1 91 ? 5.110 0.136 6.806 1.00 87.06 91 TYR A O 1
ATOM 717 N N . GLN A 1 92 ? 3.521 1.525 6.043 1.00 87.44 92 GLN A N 1
ATOM 718 C CA . GLN A 1 92 ? 2.883 1.808 7.320 1.00 87.44 92 GLN A CA 1
ATOM 719 C C . GLN A 1 92 ? 1.382 1.647 7.126 1.00 87.44 92 GLN A C 1
ATOM 721 O O . GLN A 1 92 ? 0.844 2.065 6.105 1.00 87.44 92 GLN A O 1
ATOM 726 N N . VAL A 1 93 ? 0.716 1.024 8.089 1.00 89.75 93 VAL A N 1
ATOM 727 C CA . VAL A 1 93 ? -0.720 0.746 8.037 1.00 89.75 93 VAL A CA 1
ATOM 728 C C . VAL A 1 93 ? -1.340 1.292 9.311 1.00 89.75 93 VAL A C 1
ATOM 730 O O . VAL A 1 93 ? -0.738 1.172 10.376 1.00 89.75 93 VAL A O 1
ATOM 733 N N . GLY A 1 94 ? -2.524 1.885 9.204 1.00 89.31 94 GLY A N 1
ATOM 734 C CA . GLY A 1 94 ? -3.286 2.357 10.352 1.00 89.31 94 GLY A CA 1
ATOM 735 C C . GLY A 1 94 ? -4.781 2.425 10.066 1.00 89.31 94 GLY A C 1
ATOM 736 O O . GLY A 1 94 ? -5.208 2.488 8.914 1.00 89.31 94 GLY A O 1
ATOM 737 N N . TYR A 1 95 ? -5.592 2.428 11.124 1.00 88.81 95 TYR A N 1
ATOM 738 C CA . TYR A 1 95 ? -7.022 2.705 10.999 1.00 88.81 95 TYR A CA 1
ATOM 739 C C . TYR A 1 95 ? -7.275 4.211 10.982 1.00 88.81 95 TYR A C 1
ATOM 741 O O . TYR A 1 95 ? -6.860 4.938 11.890 1.00 88.81 95 TYR A O 1
ATOM 749 N N . ARG A 1 96 ? -8.024 4.674 9.984 1.00 88.06 96 ARG A N 1
ATOM 750 C CA . ARG A 1 96 ? -8.492 6.055 9.906 1.00 88.06 96 ARG A CA 1
ATOM 751 C C . ARG A 1 96 ? -9.776 6.194 10.717 1.00 88.06 96 ARG A C 1
ATOM 753 O O . ARG A 1 96 ? -10.828 5.694 10.325 1.00 88.06 96 ARG A O 1
ATOM 760 N N . GLN A 1 97 ? -9.679 6.867 11.859 1.00 85.94 97 GLN A N 1
ATOM 761 C CA . GLN A 1 97 ? -10.801 7.032 12.783 1.00 85.94 97 GLN A CA 1
ATOM 762 C C . GLN A 1 97 ? -11.865 7.984 12.239 1.00 85.94 97 GLN A C 1
ATOM 764 O O . GLN A 1 97 ? -11.569 8.922 11.492 1.00 85.94 97 GLN A O 1
ATOM 769 N N . SER A 1 98 ? -13.108 7.743 12.649 1.00 80.88 98 SER A N 1
ATOM 770 C CA . SER A 1 98 ? -14.206 8.669 12.408 1.00 80.88 98 SER A CA 1
ATOM 771 C C . SER A 1 98 ? -14.163 9.844 13.391 1.00 80.88 98 SER A C 1
ATOM 773 O O . SER A 1 98 ? -13.545 9.768 14.451 1.00 80.88 98 SER A O 1
ATOM 775 N N . ALA A 1 99 ? -14.805 10.960 13.033 1.00 79.00 99 ALA A N 1
ATOM 776 C CA . ALA A 1 99 ? -14.940 12.102 13.938 1.00 79.00 99 ALA A CA 1
ATOM 777 C C . ALA A 1 99 ? -15.869 11.802 15.131 1.00 79.00 99 ALA A C 1
ATOM 779 O O . ALA A 1 99 ? -15.820 12.504 16.140 1.00 79.00 99 ALA A O 1
ATOM 780 N N . ALA A 1 100 ? -16.719 10.778 15.020 1.00 78.44 100 ALA A N 1
ATOM 781 C CA . ALA A 1 100 ? -17.590 10.336 16.095 1.00 78.44 100 ALA A CA 1
ATOM 782 C C . ALA A 1 100 ? -16.827 9.397 17.039 1.00 78.44 100 ALA A C 1
ATOM 784 O O . ALA A 1 100 ? -16.273 8.378 16.620 1.00 78.44 100 ALA A O 1
ATOM 785 N N . ALA A 1 101 ? -16.822 9.724 18.331 1.00 74.12 101 ALA A N 1
ATOM 786 C CA . ALA A 1 101 ? -16.248 8.855 19.351 1.00 74.12 101 ALA A CA 1
ATOM 787 C C . ALA A 1 101 ? -16.965 7.494 19.379 1.00 74.12 101 ALA A C 1
ATOM 789 O O . ALA A 1 101 ? -18.167 7.420 19.132 1.00 74.12 101 ALA A O 1
ATOM 790 N N . ASN A 1 102 ? -16.224 6.431 19.704 1.00 77.38 102 ASN A N 1
ATOM 791 C CA . ASN A 1 102 ? -16.753 5.078 19.928 1.00 77.38 102 ASN A CA 1
ATOM 792 C C . ASN A 1 102 ? -17.463 4.442 18.721 1.00 77.38 102 ASN A C 1
ATOM 794 O O . ASN A 1 102 ? -18.289 3.544 18.869 1.00 77.38 102 ASN A O 1
ATOM 798 N N . THR A 1 103 ? -17.114 4.892 17.518 1.00 78.31 103 THR A N 1
ATOM 799 C CA . THR A 1 103 ? -17.590 4.317 16.258 1.00 78.31 103 THR A CA 1
ATOM 800 C C . THR A 1 103 ? -16.501 3.482 15.593 1.00 78.31 103 THR A C 1
ATOM 802 O O . THR A 1 103 ? -15.331 3.538 15.981 1.00 78.31 103 THR A O 1
ATOM 805 N N . SER A 1 104 ? -16.886 2.681 14.599 1.00 82.25 104 SER A N 1
ATOM 806 C CA . SER A 1 104 ? -15.919 1.986 13.756 1.00 82.25 104 SER A CA 1
ATOM 807 C C . SER A 1 104 ? -15.017 2.990 13.025 1.00 82.25 104 SER A C 1
ATOM 809 O O . SER A 1 104 ? -15.453 4.101 12.695 1.00 82.25 104 SER A O 1
ATOM 811 N N . PRO A 1 105 ? -13.766 2.614 12.723 1.00 85.50 105 PRO A N 1
ATOM 812 C CA . PRO A 1 105 ? -12.941 3.406 11.829 1.00 85.50 105 PRO A CA 1
ATOM 813 C C . PRO A 1 105 ? -13.612 3.525 10.452 1.00 85.50 105 PRO A C 1
ATOM 815 O O . PRO A 1 105 ? -14.334 2.631 10.016 1.00 85.50 105 PRO A O 1
ATOM 818 N N . ILE A 1 106 ? -13.374 4.647 9.769 1.00 88.00 106 ILE A N 1
ATOM 819 C CA . ILE A 1 106 ? -13.915 4.921 8.425 1.00 88.00 106 ILE A CA 1
ATOM 820 C C . ILE A 1 106 ? -13.265 3.982 7.399 1.00 88.00 106 ILE A C 1
ATOM 822 O O . ILE A 1 106 ? -13.861 3.620 6.386 1.00 88.00 106 ILE A O 1
ATOM 826 N N . GLY A 1 107 ? -12.012 3.608 7.641 1.00 88.25 107 GLY A N 1
ATOM 827 C CA . GLY A 1 107 ? -11.266 2.766 6.729 1.00 88.25 107 GLY A CA 1
ATOM 828 C C . GLY A 1 107 ? -9.855 2.480 7.197 1.00 88.25 107 GLY A C 1
ATOM 829 O O . GLY A 1 107 ? -9.436 2.876 8.289 1.00 88.25 107 GLY A O 1
ATOM 830 N N . ILE A 1 108 ? -9.124 1.801 6.329 1.00 89.25 108 ILE A N 1
ATOM 831 C CA . ILE A 1 108 ? -7.712 1.486 6.491 1.00 89.25 108 ILE A CA 1
ATOM 832 C C . ILE A 1 108 ? -6.912 2.452 5.628 1.00 89.25 108 ILE A C 1
ATOM 834 O O . ILE A 1 108 ? -7.210 2.650 4.451 1.00 89.25 108 ILE A O 1
ATOM 838 N N . GLU A 1 109 ? -5.878 3.035 6.217 1.00 90.69 109 GLU A N 1
ATOM 839 C CA . GLU A 1 109 ? -4.917 3.883 5.532 1.00 90.69 109 GLU A CA 1
ATOM 840 C C . GLU A 1 109 ? -3.572 3.158 5.443 1.00 90.69 109 GLU A C 1
ATOM 842 O O . GLU A 1 109 ? -3.021 2.713 6.453 1.00 90.69 109 GLU A O 1
ATOM 847 N N . VAL A 1 110 ? -3.043 3.039 4.226 1.00 89.69 110 VAL A N 1
ATOM 848 C CA . VAL A 1 110 ? -1.717 2.477 3.958 1.00 89.69 110 VAL A CA 1
ATOM 849 C C . VAL A 1 110 ? -0.833 3.579 3.395 1.00 89.69 110 VAL A C 1
ATOM 851 O O . VAL A 1 110 ? -1.083 4.120 2.320 1.00 89.69 110 VAL A O 1
ATOM 854 N N . SER A 1 111 ? 0.216 3.915 4.133 1.00 89.56 111 SER A N 1
ATOM 855 C CA . SER A 1 111 ? 1.245 4.868 3.738 1.00 89.56 111 SER A CA 1
ATOM 856 C C . SER A 1 111 ? 2.457 4.126 3.186 1.00 89.56 111 SER A C 1
ATOM 858 O O . SER A 1 111 ? 3.069 3.309 3.874 1.00 89.56 111 SER A O 1
ATOM 860 N N . VAL A 1 112 ? 2.830 4.433 1.946 1.00 88.25 112 VAL A N 1
ATOM 861 C CA . VAL A 1 112 ? 3.942 3.798 1.233 1.00 88.25 112 VAL A CA 1
ATOM 862 C C . VAL A 1 112 ? 5.045 4.816 0.973 1.00 88.25 112 VAL A C 1
ATOM 864 O O . VAL A 1 112 ? 4.836 5.843 0.322 1.00 88.25 112 VAL A O 1
ATOM 867 N N . THR A 1 113 ? 6.244 4.515 1.462 1.00 88.31 113 THR A N 1
ATOM 868 C CA . THR A 1 113 ? 7.452 5.323 1.261 1.00 88.31 113 THR A CA 1
ATOM 869 C C . THR A 1 113 ? 8.438 4.552 0.396 1.00 88.31 113 THR A C 1
ATOM 871 O O . THR A 1 113 ? 8.986 3.543 0.829 1.00 88.31 113 THR A O 1
ATOM 874 N N . LEU A 1 114 ? 8.682 5.014 -0.829 1.00 83.25 114 LEU A N 1
ATOM 875 C CA . LEU A 1 114 ? 9.584 4.335 -1.764 1.00 83.25 114 LEU A CA 1
ATOM 876 C C . LEU A 1 114 ? 11.038 4.400 -1.273 1.00 83.25 114 LEU A C 1
ATOM 878 O O . LEU A 1 114 ? 11.539 5.477 -0.951 1.00 83.25 114 LEU A O 1
ATOM 882 N N . THR A 1 115 ? 11.735 3.263 -1.260 1.00 78.50 115 THR A N 1
ATOM 883 C CA . THR A 1 115 ? 13.139 3.183 -0.818 1.00 78.50 115 THR A CA 1
ATOM 884 C C . THR A 1 115 ? 14.100 3.679 -1.903 1.00 78.50 115 THR A C 1
ATOM 886 O O . THR A 1 115 ? 15.170 4.207 -1.599 1.00 78.50 115 THR A O 1
ATOM 889 N N . ARG A 1 116 ? 13.725 3.549 -3.185 1.00 70.12 116 ARG A N 1
ATOM 890 C CA . ARG A 1 116 ? 14.512 4.039 -4.327 1.00 70.12 116 ARG A CA 1
ATOM 891 C C . ARG A 1 116 ? 13.915 5.325 -4.916 1.00 70.12 116 ARG A C 1
ATOM 893 O O . ARG A 1 116 ? 12.701 5.437 -5.045 1.00 70.12 116 ARG A O 1
ATOM 900 N N . PRO A 1 117 ? 14.753 6.288 -5.343 1.00 57.16 117 PRO A N 1
ATOM 901 C CA . PRO A 1 117 ? 14.306 7.582 -5.865 1.00 57.16 117 PRO A CA 1
ATOM 902 C C . PRO A 1 117 ? 13.708 7.521 -7.280 1.00 57.16 117 PRO A C 1
ATOM 904 O O . PRO A 1 117 ? 13.373 8.570 -7.837 1.00 57.16 117 PRO A O 1
ATOM 907 N N . HIS A 1 118 ? 13.600 6.340 -7.901 1.00 56.75 118 HIS A N 1
ATOM 908 C CA . HIS A 1 118 ? 13.047 6.240 -9.246 1.00 56.75 118 HIS A CA 1
ATOM 909 C C . HIS A 1 118 ? 11.551 6.564 -9.243 1.00 56.75 118 HIS A C 1
ATOM 911 O O . HIS A 1 118 ? 10.741 5.929 -8.581 1.00 56.75 118 HIS A O 1
ATOM 917 N N . SER A 1 119 ? 11.270 7.670 -9.936 1.00 64.62 119 SER A N 1
ATOM 918 C CA . SER A 1 119 ? 9.987 8.278 -10.271 1.00 64.62 119 SER A CA 1
ATOM 919 C C . SER A 1 119 ? 8.786 7.821 -9.443 1.00 64.62 119 SER A C 1
ATOM 921 O O . SER A 1 119 ? 7.904 7.118 -9.932 1.00 64.62 119 SER A O 1
ATOM 923 N N . LEU A 1 120 ? 8.672 8.385 -8.236 1.0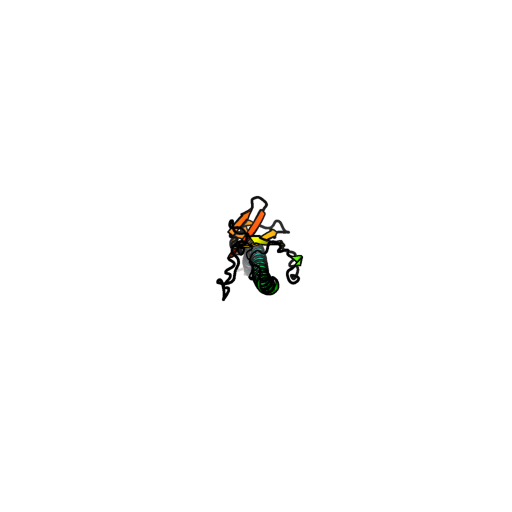0 72.06 120 LEU A N 1
ATOM 924 C CA . LEU A 1 120 ? 7.431 8.397 -7.455 1.00 72.06 120 LEU A CA 1
ATOM 925 C C . LEU A 1 120 ? 6.213 8.734 -8.322 1.00 72.06 120 LEU A C 1
ATOM 927 O O . LEU A 1 120 ? 5.180 8.096 -8.196 1.00 72.06 120 LEU A O 1
ATOM 931 N N . ASN A 1 121 ? 6.364 9.671 -9.261 1.00 73.06 121 ASN A N 1
ATOM 932 C CA . ASN A 1 121 ? 5.313 10.034 -10.212 1.00 73.06 121 ASN A CA 1
ATOM 933 C C . ASN A 1 121 ? 4.922 8.888 -11.155 1.00 73.06 121 ASN A C 1
ATOM 935 O O . ASN A 1 121 ? 3.770 8.799 -11.549 1.00 73.06 121 ASN A O 1
ATOM 939 N N . THR A 1 122 ? 5.864 8.031 -11.554 1.00 71.38 122 THR A N 1
ATOM 940 C CA . THR A 1 122 ? 5.569 6.865 -12.398 1.00 71.38 122 THR A CA 1
ATOM 941 C C . THR A 1 122 ? 4.898 5.772 -11.591 1.00 71.38 122 THR A C 1
ATOM 943 O O . THR A 1 122 ? 3.917 5.217 -12.063 1.00 71.38 122 THR A O 1
ATOM 946 N N . VAL A 1 123 ? 5.376 5.510 -10.371 1.00 73.81 123 VAL A N 1
ATOM 947 C CA . VAL A 1 123 ? 4.705 4.569 -9.469 1.00 73.81 123 VAL A CA 1
ATOM 948 C C . VAL A 1 123 ? 3.283 5.051 -9.198 1.00 73.81 123 VAL A C 1
ATOM 950 O O . VAL A 1 123 ? 2.347 4.321 -9.484 1.00 73.81 123 VAL A O 1
ATOM 953 N N . ALA A 1 124 ? 3.109 6.313 -8.797 1.00 77.75 124 ALA A N 1
ATOM 954 C CA . ALA A 1 124 ? 1.802 6.918 -8.552 1.00 77.75 124 ALA A CA 1
ATOM 955 C C . ALA A 1 124 ? 0.876 6.900 -9.779 1.00 77.75 124 ALA A C 1
ATOM 957 O O . ALA A 1 124 ? -0.330 6.742 -9.625 1.00 77.75 124 ALA A O 1
ATOM 958 N N . ALA A 1 125 ? 1.417 7.044 -10.994 1.00 75.88 125 ALA A N 1
ATOM 959 C CA . ALA A 1 125 ? 0.619 6.971 -12.217 1.00 75.88 125 ALA A CA 1
ATOM 960 C C . ALA A 1 125 ? 0.051 5.566 -12.478 1.00 75.88 125 ALA A C 1
ATOM 962 O O . ALA A 1 125 ? -0.987 5.454 -13.123 1.00 75.88 125 ALA A O 1
ATOM 963 N N . TYR A 1 126 ? 0.720 4.514 -12.000 1.00 76.44 126 TYR A N 1
ATOM 964 C CA . TYR A 1 126 ? 0.293 3.130 -12.208 1.00 76.44 126 TYR A CA 1
ATOM 965 C C . TYR A 1 126 ? -0.440 2.527 -11.010 1.00 76.44 126 TYR A C 1
ATOM 967 O O . TYR A 1 126 ? -1.296 1.677 -11.215 1.00 76.44 126 TYR A O 1
ATOM 975 N N . SER A 1 127 ? -0.129 2.961 -9.789 1.00 73.19 127 SER A N 1
ATOM 976 C CA . SER A 1 127 ? -0.766 2.470 -8.564 1.00 73.19 127 SER A CA 1
ATOM 977 C C . SER A 1 127 ? -1.921 3.347 -8.072 1.00 73.19 127 SER A C 1
ATOM 979 O O . SER A 1 127 ? -2.609 2.955 -7.146 1.00 73.19 127 SER A O 1
ATOM 981 N N . ALA A 1 128 ? -2.149 4.525 -8.668 1.00 80.00 128 ALA A N 1
ATOM 982 C CA . ALA A 1 128 ? -3.308 5.391 -8.411 1.00 80.00 128 ALA A CA 1
ATOM 983 C C . ALA A 1 128 ? -3.643 5.616 -6.910 1.00 80.00 128 ALA A C 1
ATOM 985 O O . ALA A 1 128 ? -4.752 5.308 -6.472 1.00 80.00 128 ALA A O 1
ATOM 986 N N . PRO A 1 129 ? -2.715 6.169 -6.102 1.00 83.56 129 PRO A N 1
ATOM 987 C CA . PRO A 1 129 ? -2.980 6.484 -4.696 1.00 83.56 129 PRO A CA 1
ATOM 988 C C . PRO A 1 129 ? -4.080 7.547 -4.551 1.00 83.56 129 PRO A C 1
ATOM 990 O O . PRO A 1 129 ? -4.202 8.438 -5.395 1.00 83.56 129 PRO A O 1
ATOM 993 N N . GLU A 1 130 ? -4.816 7.533 -3.435 1.00 84.62 130 GLU A N 1
ATOM 994 C CA . GLU A 1 130 ? -5.819 8.571 -3.140 1.00 84.62 130 GLU A CA 1
ATOM 995 C C . GLU A 1 130 ? -5.154 9.940 -2.960 1.00 84.62 130 GLU A C 1
ATOM 997 O O . GLU A 1 130 ? -5.650 10.969 -3.429 1.00 84.62 130 GLU A O 1
ATOM 1002 N N . ARG A 1 131 ? -4.008 9.967 -2.273 1.00 85.56 131 ARG A N 1
ATOM 1003 C CA . ARG A 1 131 ? -3.261 11.199 -2.033 1.00 85.56 131 ARG A CA 1
ATOM 1004 C C . ARG A 1 131 ? -1.763 10.951 -2.086 1.00 85.56 131 ARG A C 1
ATOM 1006 O O . ARG A 1 131 ? -1.255 9.932 -1.634 1.00 85.56 131 ARG A O 1
ATOM 1013 N N . ILE A 1 132 ? -1.041 11.945 -2.589 1.00 82.38 132 ILE A N 1
ATOM 1014 C CA . ILE A 1 132 ? 0.415 12.007 -2.497 1.00 82.38 132 ILE A CA 1
ATOM 1015 C C . ILE A 1 132 ? 0.764 13.083 -1.473 1.00 82.38 132 ILE A C 1
ATOM 1017 O O . ILE A 1 132 ? 0.422 14.254 -1.647 1.00 82.38 132 ILE A O 1
ATOM 1021 N N . SER A 1 133 ? 1.419 12.686 -0.386 1.00 81.75 133 SER A N 1
ATOM 1022 C CA . SER A 1 133 ? 1.917 13.613 0.628 1.00 81.75 133 SER A CA 1
ATOM 1023 C C . SER A 1 133 ? 3.074 14.457 0.071 1.00 81.75 133 SER A C 1
ATOM 1025 O O . SER A 1 133 ? 3.902 13.930 -0.682 1.00 81.75 133 SER A O 1
ATOM 1027 N N . PRO A 1 134 ? 3.227 15.731 0.490 1.00 73.00 134 PRO A N 1
ATOM 1028 C CA . PRO A 1 134 ? 4.396 16.549 0.147 1.00 73.00 134 PRO A CA 1
ATOM 1029 C C . PRO A 1 134 ? 5.733 15.901 0.547 1.00 73.00 134 PRO A C 1
ATOM 1031 O O . PRO A 1 134 ? 6.760 16.179 -0.068 1.00 73.00 134 PRO A O 1
ATOM 1034 N N . SER A 1 135 ? 5.725 14.988 1.525 1.00 75.19 135 SER A N 1
ATOM 1035 C CA . SER A 1 135 ? 6.889 14.201 1.947 1.00 75.19 135 SER A CA 1
ATOM 1036 C C . SER A 1 135 ? 7.217 13.006 1.041 1.00 75.19 135 SER A C 1
ATOM 1038 O O . SER A 1 135 ? 8.022 12.169 1.440 1.00 75.19 135 SER A O 1
ATOM 1040 N N . LYS A 1 136 ? 6.639 12.916 -0.169 1.00 76.81 136 LYS A N 1
ATOM 1041 C CA . LYS A 1 136 ? 6.845 11.797 -1.111 1.00 76.81 136 LYS A CA 1
ATOM 1042 C C . LYS A 1 136 ? 6.346 10.448 -0.572 1.00 76.81 136 LYS A C 1
ATOM 1044 O O . LYS A 1 136 ? 6.943 9.406 -0.830 1.00 76.81 136 LYS A O 1
ATOM 1049 N N . VAL A 1 137 ? 5.229 10.480 0.150 1.00 84.00 137 VAL A N 1
ATOM 1050 C CA . VAL A 1 137 ? 4.530 9.287 0.646 1.00 84.00 137 VAL A CA 1
ATOM 1051 C C . VAL A 1 137 ? 3.255 9.104 -0.167 1.00 84.00 137 VAL A C 1
ATOM 1053 O O . VAL A 1 137 ? 2.489 10.056 -0.332 1.00 84.00 137 VAL A O 1
ATOM 1056 N N . LEU A 1 138 ? 3.051 7.903 -0.698 1.00 86.81 138 LEU A N 1
ATOM 1057 C CA . LEU A 1 138 ? 1.825 7.517 -1.392 1.00 86.81 138 LEU A CA 1
ATOM 1058 C C . LEU A 1 138 ? 0.836 7.022 -0.334 1.00 86.81 138 LEU A C 1
ATOM 1060 O O . LEU A 1 138 ? 1.169 6.123 0.434 1.00 86.81 138 LEU A O 1
ATOM 1064 N N . ILE A 1 139 ? -0.341 7.633 -0.266 1.00 89.00 139 ILE A N 1
ATOM 1065 C CA . ILE A 1 139 ? -1.373 7.305 0.716 1.00 89.00 139 ILE A CA 1
ATOM 1066 C C . ILE A 1 139 ? -2.521 6.621 -0.015 1.00 89.00 139 ILE A C 1
ATOM 1068 O O . ILE A 1 139 ? -3.134 7.194 -0.920 1.00 89.00 139 ILE A O 1
ATOM 1072 N N . TYR A 1 140 ? -2.801 5.398 0.410 1.00 89.81 140 TYR A N 1
ATOM 1073 C CA . TYR A 1 140 ? -3.904 4.578 -0.058 1.00 89.81 140 TYR A CA 1
ATOM 1074 C C . TYR A 1 140 ? -4.937 4.481 1.044 1.00 89.81 140 TYR A C 1
ATOM 1076 O O . TYR A 1 140 ? -4.592 4.317 2.214 1.00 89.81 140 TYR A O 1
ATOM 1084 N N . PHE A 1 141 ? -6.200 4.547 0.664 1.00 90.50 141 PHE A N 1
ATOM 1085 C CA . PHE A 1 141 ? -7.305 4.429 1.592 1.00 90.50 141 PHE A CA 1
ATOM 1086 C C . PHE A 1 141 ? -8.284 3.396 1.058 1.00 90.50 141 PHE A C 1
ATOM 1088 O O . PHE A 1 141 ? -8.649 3.416 -0.117 1.00 90.50 141 PHE A O 1
ATOM 1095 N N . MET A 1 142 ? -8.690 2.490 1.938 1.00 89.50 142 MET A N 1
ATOM 1096 C CA . MET A 1 142 ? -9.749 1.531 1.675 1.00 89.50 142 MET A CA 1
ATOM 1097 C C . MET A 1 142 ? -10.874 1.768 2.681 1.00 89.50 142 MET A C 1
ATOM 1099 O O . MET A 1 142 ? -10.607 1.731 3.886 1.00 89.50 142 MET A O 1
ATOM 1103 N N . PRO A 1 143 ? -12.116 2.015 2.229 1.00 87.75 143 PRO A N 1
ATOM 1104 C CA . PRO A 1 143 ? -13.247 2.131 3.137 1.00 87.75 143 PRO A CA 1
ATOM 1105 C C . PRO A 1 143 ? -13.495 0.788 3.826 1.00 87.75 143 PRO A C 1
ATOM 1107 O O . PRO A 1 143 ? -13.457 -0.259 3.185 1.00 87.75 143 PRO A O 1
ATOM 1110 N N . LEU A 1 144 ? -13.768 0.828 5.128 1.00 85.00 144 LEU A N 1
ATOM 1111 C CA . LEU A 1 144 ? -14.108 -0.358 5.906 1.00 85.00 144 LEU A CA 1
ATOM 1112 C C . LEU A 1 144 ? -15.621 -0.378 6.119 1.00 85.00 144 LEU A C 1
ATOM 1114 O O . LEU A 1 144 ? -16.171 0.502 6.782 1.00 85.00 144 LEU A O 1
ATOM 1118 N N . VAL A 1 145 ? -16.298 -1.366 5.537 1.00 80.94 145 VAL A N 1
ATOM 1119 C CA . VAL A 1 145 ? -17.751 -1.520 5.664 1.00 80.94 145 VAL A CA 1
ATOM 1120 C C . VAL A 1 145 ? -18.033 -2.581 6.710 1.00 80.94 145 VAL A C 1
ATOM 1122 O O . VAL A 1 145 ? -17.825 -3.763 6.478 1.00 80.94 145 VAL A O 1
ATOM 1125 N N . VAL A 1 146 ? -18.495 -2.154 7.881 1.00 71.94 146 VAL A N 1
ATOM 1126 C CA . VAL A 1 146 ? -18.750 -3.063 8.998 1.00 71.94 146 VAL A CA 1
ATOM 1127 C C . VAL A 1 146 ? -20.217 -3.492 8.994 1.00 71.94 146 VAL A C 1
ATOM 1129 O O . VAL A 1 146 ? -21.067 -2.846 9.608 1.00 71.94 146 VAL A O 1
ATOM 1132 N N . ASP A 1 147 ? -20.508 -4.609 8.330 1.00 69.44 147 ASP A N 1
ATOM 1133 C CA . ASP A 1 147 ? -21.833 -5.237 8.356 1.00 69.44 147 ASP A CA 1
ATOM 1134 C C . ASP A 1 1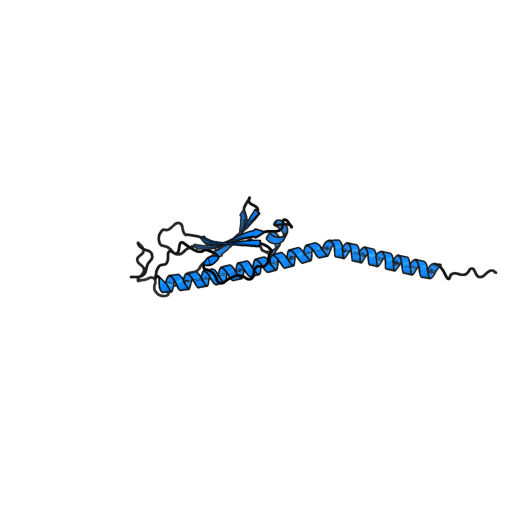47 ? -21.952 -6.165 9.574 1.00 69.44 147 ASP A C 1
ATOM 1136 O O . ASP A 1 147 ? -21.637 -7.356 9.531 1.00 69.44 147 ASP A O 1
ATOM 1140 N N . LEU A 1 148 ? -22.380 -5.599 10.704 1.00 66.75 148 LEU A N 1
ATOM 1141 C CA . LEU A 1 148 ? -22.656 -6.364 11.920 1.00 66.75 148 LEU A CA 1
ATOM 1142 C C . LEU A 1 148 ? -24.130 -6.791 11.959 1.00 66.75 148 LEU A C 1
ATOM 1144 O O . LEU A 1 148 ? -25.007 -5.946 11.791 1.00 66.75 148 LEU A O 1
ATOM 1148 N N . PRO A 1 149 ? -24.427 -8.073 12.232 1.00 61.41 149 PRO A N 1
ATOM 1149 C CA . PRO A 1 149 ? -25.791 -8.597 12.165 1.00 61.41 149 PRO A CA 1
ATOM 1150 C C . PRO A 1 149 ? -26.726 -8.086 13.276 1.00 61.41 149 PRO A C 1
ATOM 1152 O O . PRO A 1 149 ? -27.937 -8.160 13.103 1.00 61.41 149 PRO A O 1
ATOM 1155 N N . ASP A 1 150 ? -26.199 -7.542 14.380 1.00 63.38 150 ASP A N 1
ATOM 1156 C CA . ASP A 1 150 ? -26.995 -7.068 15.520 1.00 63.38 150 ASP A CA 1
ATOM 1157 C C . ASP A 1 150 ? -26.510 -5.705 16.028 1.00 63.38 150 ASP A C 1
ATOM 1159 O O . ASP A 1 150 ? -25.734 -5.628 16.978 1.00 63.38 150 ASP A O 1
ATOM 1163 N N . TRP A 1 151 ? -26.989 -4.603 15.438 1.00 65.88 151 TRP A N 1
ATOM 1164 C CA . TRP A 1 151 ? -26.727 -3.249 15.962 1.00 65.88 151 TRP A CA 1
ATOM 1165 C C . TRP A 1 151 ? -27.524 -2.916 17.236 1.00 65.88 151 TRP A C 1
ATOM 1167 O O . TRP A 1 151 ? -27.197 -1.966 17.939 1.00 65.88 151 TRP A O 1
ATOM 1177 N N . ALA A 1 152 ? -28.556 -3.702 17.557 1.00 64.56 152 ALA A N 1
ATOM 1178 C CA . ALA A 1 152 ? -29.519 -3.391 18.617 1.00 64.56 152 ALA A CA 1
ATOM 1179 C C . ALA A 1 152 ? -28.954 -3.463 20.051 1.00 64.56 152 ALA A C 1
ATOM 1181 O O . ALA A 1 152 ? -29.535 -2.867 20.952 1.00 64.56 152 ALA A O 1
ATOM 1182 N N . HIS A 1 153 ? -27.838 -4.166 20.266 1.00 70.88 153 HIS A N 1
ATOM 1183 C CA . HIS A 1 153 ? -27.236 -4.377 21.593 1.00 70.88 153 HIS A CA 1
ATOM 1184 C C . HIS A 1 153 ? -25.914 -3.615 21.790 1.00 70.88 153 HIS A C 1
ATOM 1186 O O . HIS A 1 153 ? -25.183 -3.869 22.744 1.00 70.88 153 HIS A O 1
ATOM 1192 N N . TRP A 1 154 ? -25.589 -2.683 20.889 1.00 73.88 154 TRP A N 1
ATOM 1193 C CA . TRP A 1 154 ? -24.395 -1.851 21.019 1.00 73.88 154 TRP A CA 1
ATOM 1194 C C . TRP A 1 154 ? -24.686 -0.631 21.877 1.00 73.88 154 TRP A C 1
ATOM 1196 O O . TRP A 1 154 ? -25.583 0.161 21.584 1.00 73.88 154 TRP A O 1
ATOM 1206 N N . ASP A 1 155 ? -23.885 -0.444 22.917 1.00 79.25 155 ASP A N 1
ATOM 1207 C CA . ASP A 1 155 ? -23.913 0.773 23.705 1.00 79.25 155 ASP A CA 1
ATOM 1208 C C . ASP A 1 155 ? -23.228 1.895 22.917 1.00 79.25 155 ASP A C 1
ATOM 1210 O O . ASP A 1 155 ? -22.015 1.898 22.724 1.00 79.25 155 ASP A O 1
ATOM 1214 N N . THR A 1 156 ? -24.002 2.885 22.471 1.00 76.88 156 THR A N 1
ATOM 1215 C CA . THR A 1 156 ? -23.488 4.042 21.720 1.00 76.88 156 THR A CA 1
ATOM 1216 C C . THR A 1 156 ? -22.524 4.913 22.527 1.00 76.88 156 THR A C 1
ATOM 1218 O O . THR A 1 156 ? -21.792 5.714 21.950 1.00 76.88 156 THR A O 1
ATOM 1221 N N . THR A 1 157 ? -22.525 4.794 23.860 1.00 80.56 157 THR A N 1
ATOM 1222 C CA . THR A 1 157 ? -21.637 5.569 24.732 1.00 80.56 157 THR A CA 1
ATOM 1223 C C . THR A 1 1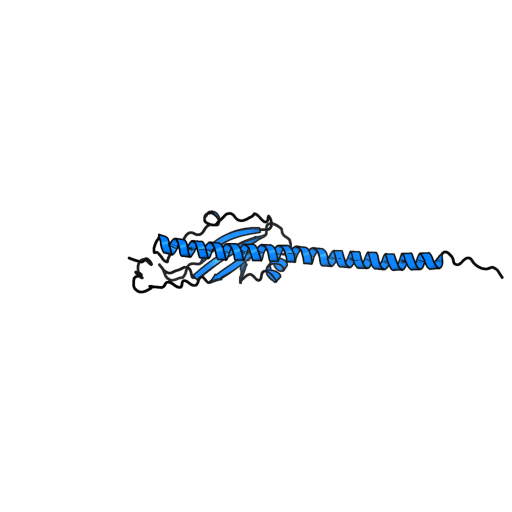57 ? -20.261 4.938 24.879 1.00 80.56 157 THR A C 1
ATOM 1225 O O . THR A 1 157 ? -19.294 5.679 25.017 1.00 80.56 157 THR A O 1
ATOM 1228 N N . THR A 1 158 ? -20.146 3.610 24.797 1.00 78.06 158 THR A N 1
ATOM 1229 C CA . THR A 1 158 ? -18.866 2.883 24.897 1.00 78.06 158 THR A CA 1
ATOM 1230 C C . THR A 1 158 ? -18.397 2.298 23.564 1.00 78.06 158 THR A C 1
ATOM 1232 O O . THR A 1 158 ? -17.209 2.042 23.390 1.00 78.06 158 THR A O 1
ATOM 1235 N N . GLY A 1 159 ? -19.297 2.140 22.591 1.00 77.62 159 GLY A N 1
ATOM 1236 C CA . GLY A 1 159 ? -19.023 1.511 21.298 1.00 77.62 159 GLY A CA 1
ATOM 1237 C C . GLY A 1 159 ? -18.864 -0.004 21.390 1.00 77.62 159 GLY A C 1
ATOM 1238 O O . GLY A 1 159 ? -18.315 -0.612 20.470 1.00 77.62 159 GLY A O 1
ATOM 1239 N N . CYS A 1 160 ? -19.302 -0.615 22.492 1.00 83.38 160 CYS A N 1
ATOM 1240 C CA . CYS A 1 160 ? -19.152 -2.039 22.765 1.00 83.38 160 CYS A CA 1
ATOM 1241 C C . CYS A 1 160 ? -20.508 -2.712 23.007 1.00 83.38 160 CYS A C 1
ATOM 1243 O O . CYS A 1 160 ? -21.476 -2.070 23.415 1.00 83.38 160 CYS A O 1
ATOM 1245 N N . LEU A 1 161 ? -20.572 -4.013 22.743 1.00 81.75 161 LEU A N 1
ATOM 1246 C CA . LEU A 1 161 ? -21.745 -4.849 22.977 1.00 81.75 161 LEU A CA 1
ATOM 1247 C C . LEU A 1 161 ? -21.691 -5.420 24.403 1.00 81.75 161 LEU A C 1
ATOM 1249 O O . LEU A 1 161 ? -20.687 -6.034 24.780 1.00 81.75 161 LEU A O 1
ATOM 1253 N N . GLN A 1 162 ? -22.755 -5.193 25.181 1.00 68.06 162 GLN A N 1
ATOM 1254 C CA . GLN A 1 162 ? -22.919 -5.674 26.564 1.00 68.06 162 GLN A CA 1
ATOM 1255 C C . GLN A 1 162 ? -23.718 -6.977 26.624 1.00 68.06 162 GLN A C 1
ATOM 1257 O O . GLN A 1 162 ? -24.721 -7.096 25.887 1.00 68.06 162 GLN A O 1
#